Protein AF-A0A4Y8C9F9-F1 (afdb_monomer_lite)

Structure (mmCIF, N/CA/C/O backbone):
data_AF-A0A4Y8C9F9-F1
#
_entry.id   AF-A0A4Y8C9F9-F1
#
loop_
_atom_site.group_PDB
_atom_site.id
_atom_site.type_symbol
_atom_site.label_atom_id
_atom_site.label_alt_id
_atom_site.label_comp_id
_atom_site.label_asym_id
_atom_site.label_entity_id
_atom_site.label_seq_id
_atom_site.pdbx_PDB_ins_code
_atom_site.Cartn_x
_atom_site.Cartn_y
_atom_site.Cartn_z
_atom_site.occupancy
_atom_site.B_iso_or_equiv
_atom_site.auth_seq_id
_atom_site.auth_comp_id
_atom_site.auth_asym_id
_atom_site.auth_atom_id
_atom_site.pdbx_PDB_model_num
ATOM 1 N N . PHE A 1 1 ? 14.697 6.993 12.756 1.00 51.34 1 PHE A N 1
ATOM 2 C CA . PHE A 1 1 ? 13.675 6.234 12.008 1.00 51.34 1 PHE A CA 1
ATOM 3 C C . PHE A 1 1 ? 13.687 6.502 10.499 1.00 51.34 1 PHE A C 1
ATOM 5 O O . PHE A 1 1 ? 12.983 5.796 9.798 1.00 51.34 1 PHE A O 1
ATOM 12 N N . ASP A 1 2 ? 14.485 7.437 9.952 1.00 49.59 2 ASP A N 1
ATOM 13 C CA . ASP A 1 2 ? 14.585 7.566 8.481 1.00 49.59 2 ASP A CA 1
ATOM 14 C C . ASP A 1 2 ? 15.302 6.386 7.810 1.00 49.59 2 ASP A C 1
ATOM 16 O O . ASP A 1 2 ? 14.989 6.053 6.676 1.00 49.59 2 ASP A O 1
ATOM 20 N N . THR A 1 3 ? 16.189 5.684 8.519 1.00 51.06 3 THR A N 1
ATOM 21 C CA . THR A 1 3 ? 16.908 4.524 7.976 1.00 51.06 3 THR A CA 1
ATOM 22 C C . THR A 1 3 ? 16.009 3.316 7.704 1.00 51.06 3 THR A C 1
ATOM 24 O O . THR A 1 3 ? 16.309 2.555 6.800 1.00 51.06 3 THR A O 1
ATOM 27 N N . THR A 1 4 ? 14.885 3.134 8.409 1.00 53.84 4 THR A N 1
ATOM 28 C CA . THR A 1 4 ? 14.004 1.959 8.226 1.00 53.84 4 THR A CA 1
ATOM 29 C C . THR A 1 4 ? 13.109 2.036 6.989 1.00 53.84 4 THR A C 1
ATOM 31 O O . THR A 1 4 ? 12.589 1.006 6.569 1.00 53.84 4 THR A O 1
ATOM 34 N N . LYS A 1 5 ? 12.933 3.222 6.387 1.00 54.78 5 LYS A N 1
ATOM 35 C CA . LYS A 1 5 ? 12.110 3.406 5.175 1.00 54.78 5 LYS A CA 1
ATOM 36 C C . LYS A 1 5 ? 12.600 2.593 3.979 1.00 54.78 5 LYS A C 1
ATOM 38 O O . LYS A 1 5 ? 11.785 2.225 3.146 1.00 54.78 5 LYS A O 1
ATOM 43 N N . ASN A 1 6 ? 13.901 2.319 3.931 1.00 55.00 6 ASN A N 1
ATOM 44 C CA . ASN A 1 6 ? 14.549 1.693 2.782 1.00 55.00 6 ASN A CA 1
ATOM 45 C C . ASN A 1 6 ? 14.839 0.197 2.996 1.00 55.00 6 ASN A C 1
ATOM 47 O O . ASN A 1 6 ? 15.377 -0.431 2.099 1.00 55.00 6 ASN A O 1
ATOM 51 N N . PHE A 1 7 ? 14.526 -0.369 4.172 1.00 56.91 7 PHE A N 1
ATOM 52 C CA . PHE A 1 7 ? 14.822 -1.778 4.502 1.00 56.91 7 PHE A CA 1
ATOM 53 C C . PHE A 1 7 ? 13.578 -2.624 4.791 1.00 56.91 7 PHE A C 1
ATOM 55 O O . PHE A 1 7 ? 13.637 -3.848 4.730 1.00 56.91 7 PHE A O 1
ATOM 62 N N . ILE A 1 8 ? 12.453 -1.997 5.137 1.00 63.16 8 ILE A N 1
ATOM 63 C CA . ILE A 1 8 ? 11.178 -2.686 5.343 1.00 63.16 8 ILE A CA 1
ATOM 64 C C . ILE A 1 8 ? 10.241 -2.176 4.269 1.00 63.16 8 ILE A C 1
ATOM 66 O O . ILE A 1 8 ? 10.014 -0.974 4.212 1.00 63.16 8 ILE A O 1
ATOM 70 N N . ASN A 1 9 ? 9.686 -3.076 3.456 1.00 76.00 9 ASN A N 1
ATOM 71 C CA . ASN A 1 9 ? 8.672 -2.736 2.466 1.00 76.00 9 ASN A CA 1
ATOM 72 C C . ASN A 1 9 ? 7.393 -2.258 3.189 1.00 76.00 9 ASN A C 1
ATOM 74 O O . ASN A 1 9 ? 6.621 -3.094 3.675 1.00 76.00 9 ASN A O 1
ATOM 78 N N . PRO A 1 10 ? 7.117 -0.940 3.266 1.00 82.25 10 PRO A N 1
ATOM 79 C CA . PRO A 1 10 ? 6.013 -0.437 4.077 1.00 82.25 10 PRO A CA 1
ATOM 80 C C . PRO A 1 10 ? 4.659 -0.781 3.451 1.00 82.25 10 PRO A C 1
ATOM 82 O O . PRO A 1 10 ? 3.650 -0.836 4.152 1.00 82.25 10 PRO A O 1
ATOM 85 N N . TYR A 1 11 ? 4.642 -1.046 2.140 1.00 84.88 11 TYR A N 1
ATOM 86 C CA . TYR A 1 11 ? 3.468 -1.511 1.416 1.00 84.88 11 TYR A CA 1
ATOM 87 C C . TYR A 1 11 ? 3.096 -2.945 1.806 1.00 84.88 11 TYR A C 1
ATOM 89 O O . TYR A 1 11 ? 1.924 -3.218 2.057 1.00 84.88 11 TYR A O 1
ATOM 97 N N . ALA A 1 12 ? 4.076 -3.841 1.959 1.00 88.38 12 ALA A N 1
ATOM 98 C CA . ALA A 1 12 ? 3.825 -5.200 2.441 1.00 88.38 12 ALA A CA 1
ATOM 99 C C . ALA A 1 12 ? 3.239 -5.194 3.865 1.00 88.38 12 ALA A C 1
ATOM 101 O O . ALA A 1 12 ? 2.224 -5.846 4.120 1.00 88.38 12 ALA A O 1
ATOM 102 N N . THR A 1 13 ? 3.814 -4.397 4.774 1.00 91.25 13 THR A N 1
ATOM 103 C CA . THR A 1 13 ? 3.285 -4.231 6.141 1.00 91.25 13 THR A CA 1
ATOM 104 C C . THR A 1 13 ? 1.880 -3.622 6.135 1.00 91.25 13 THR A C 1
ATOM 106 O O . THR A 1 13 ? 1.005 -4.063 6.885 1.00 91.25 13 THR A O 1
ATOM 109 N N . TYR A 1 14 ? 1.626 -2.651 5.253 1.00 92.31 14 TYR A N 1
ATOM 110 C CA . TYR A 1 14 ? 0.302 -2.061 5.068 1.00 92.31 14 TYR A CA 1
ATOM 111 C C .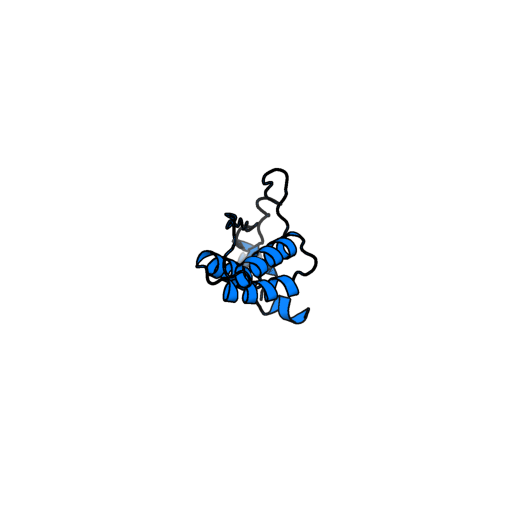 TYR A 1 14 ? -0.732 -3.094 4.601 1.00 92.31 14 TYR A C 1
ATOM 113 O O . TYR A 1 14 ? -1.769 -3.251 5.249 1.00 92.31 14 TYR A O 1
ATOM 121 N N . LEU A 1 15 ? -0.450 -3.866 3.550 1.00 92.62 15 LEU A N 1
ATOM 122 C CA . LEU A 1 15 ? -1.364 -4.913 3.083 1.00 92.62 15 LEU A CA 1
ATOM 123 C C . LEU A 1 15 ? -1.599 -5.996 4.140 1.00 92.62 15 LEU A C 1
ATOM 125 O O . LEU A 1 15 ? -2.742 -6.410 4.342 1.00 92.62 15 LEU A O 1
ATOM 129 N N . ALA A 1 16 ? -0.554 -6.408 4.862 1.00 94.69 16 ALA A N 1
ATOM 130 C CA . ALA A 1 16 ? -0.685 -7.358 5.964 1.00 94.69 16 ALA A CA 1
ATOM 131 C C . ALA A 1 16 ? -1.629 -6.825 7.052 1.00 94.69 16 ALA A C 1
ATOM 133 O O . ALA A 1 16 ? -2.492 -7.554 7.542 1.00 94.69 16 ALA A O 1
ATOM 134 N N . SER A 1 17 ? -1.522 -5.540 7.398 1.00 95.62 17 SER A N 1
ATOM 135 C CA . SER A 1 17 ? -2.418 -4.927 8.378 1.00 95.62 17 SER A CA 1
ATOM 136 C C . SER A 1 17 ? -3.885 -4.935 7.920 1.00 95.62 17 SER A C 1
ATOM 138 O O . SER A 1 17 ? -4.760 -5.284 8.715 1.00 95.62 17 SER A O 1
ATOM 140 N N . ILE A 1 18 ? -4.165 -4.639 6.642 1.00 94.69 18 ILE A N 1
ATOM 141 C CA . ILE A 1 18 ? -5.519 -4.723 6.067 1.00 94.69 18 ILE A CA 1
ATOM 142 C C . ILE A 1 18 ? -6.027 -6.163 6.105 1.00 94.69 18 ILE A C 1
ATOM 144 O O . ILE A 1 18 ? -7.165 -6.392 6.512 1.00 94.69 18 ILE A O 1
ATOM 148 N N . PHE A 1 19 ? -5.192 -7.130 5.723 1.00 95.69 19 PHE A N 1
ATOM 149 C CA . PHE A 1 19 ? -5.545 -8.547 5.749 1.00 95.69 19 PHE A CA 1
ATOM 150 C C . PHE A 1 19 ? -6.004 -8.987 7.147 1.00 95.69 19 PHE A C 1
ATOM 152 O O . PHE A 1 19 ? -7.116 -9.493 7.293 1.00 95.69 19 PHE A O 1
ATOM 159 N N . PHE A 1 20 ? -5.216 -8.711 8.193 1.00 96.19 20 PHE A N 1
ATOM 160 C CA . PHE A 1 20 ? -5.605 -9.056 9.567 1.00 96.19 20 PHE A CA 1
ATOM 161 C C . PHE A 1 20 ? -6.844 -8.285 10.037 1.00 96.19 20 PHE A C 1
ATOM 163 O O . PHE A 1 20 ? -7.659 -8.822 10.786 1.00 96.19 20 PHE A O 1
ATOM 170 N N . PHE A 1 21 ? -7.041 -7.050 9.565 1.00 93.94 21 PHE A N 1
ATOM 171 C CA . PHE A 1 21 ? -8.259 -6.296 9.856 1.00 93.94 21 PHE A CA 1
ATOM 172 C C . PHE A 1 21 ? -9.496 -6.982 9.256 1.00 93.94 21 PHE A C 1
ATOM 174 O O . PHE A 1 21 ? -10.530 -7.084 9.919 1.00 93.94 21 PHE A O 1
ATOM 181 N N . MET A 1 22 ? -9.392 -7.476 8.019 1.00 92.31 22 MET A N 1
ATOM 182 C CA . MET A 1 22 ? -10.458 -8.225 7.344 1.00 92.31 22 MET A CA 1
ATOM 183 C C . MET A 1 22 ? -10.728 -9.579 8.011 1.00 92.31 22 MET A C 1
ATOM 185 O O . MET A 1 22 ? -11.889 -9.976 8.120 1.00 92.31 22 MET A O 1
ATOM 189 N N . ASP A 1 23 ? -9.685 -10.234 8.524 1.00 93.88 23 ASP A N 1
ATOM 190 C CA . ASP A 1 23 ? -9.774 -11.485 9.292 1.00 93.88 23 ASP A CA 1
ATOM 191 C C . ASP A 1 23 ? -10.265 -11.280 10.741 1.00 93.88 23 ASP A C 1
ATOM 193 O O . ASP A 1 23 ? -10.432 -12.222 11.512 1.00 93.88 23 ASP A O 1
ATOM 197 N N . LYS A 1 24 ? -10.566 -10.030 11.119 1.00 91.50 24 LYS A N 1
ATOM 198 C CA . LYS A 1 24 ? -11.027 -9.612 12.455 1.00 91.50 24 LYS A CA 1
ATOM 199 C C . LYS A 1 24 ? -9.986 -9.781 13.567 1.00 91.50 24 LYS A C 1
ATOM 201 O O . LYS A 1 24 ? -10.321 -9.571 14.736 1.00 91.50 24 LYS A O 1
ATOM 206 N N . ASP A 1 25 ? -8.727 -10.057 13.231 1.00 94.62 25 ASP A N 1
ATOM 207 C CA . ASP A 1 25 ? -7.599 -9.926 14.155 1.00 94.62 25 ASP A CA 1
ATOM 208 C C . ASP A 1 25 ? -7.180 -8.453 14.258 1.00 94.62 25 ASP A C 1
ATOM 210 O O . ASP A 1 25 ? -6.145 -7.996 13.761 1.00 94.62 25 ASP A O 1
ATOM 214 N N . TYR A 1 26 ? -8.038 -7.668 14.909 1.00 93.69 26 TYR A N 1
ATOM 215 C CA . TYR A 1 26 ? -7.861 -6.223 15.002 1.00 93.69 26 TYR A CA 1
ATOM 216 C C . TYR A 1 26 ? -6.629 -5.817 15.812 1.00 93.69 26 TYR A C 1
ATOM 218 O O . TYR A 1 26 ? -6.099 -4.729 15.588 1.00 93.69 26 TYR A O 1
ATOM 226 N N . ARG A 1 27 ? -6.166 -6.660 16.745 1.00 94.19 27 ARG A N 1
ATOM 227 C CA . ARG A 1 27 ? -4.961 -6.369 17.535 1.00 94.19 27 ARG A CA 1
ATOM 228 C C . ARG A 1 27 ? -3.728 -6.436 16.648 1.00 94.19 27 ARG A C 1
ATOM 230 O O . ARG A 1 27 ? -3.019 -5.438 16.543 1.00 94.19 27 ARG A O 1
ATOM 237 N N . LYS A 1 28 ? -3.541 -7.549 15.935 1.00 95.88 28 LYS A N 1
ATOM 238 C CA . LYS A 1 28 ? -2.410 -7.706 15.017 1.00 95.88 28 LYS A CA 1
ATOM 239 C C . LYS A 1 28 ? -2.456 -6.699 13.874 1.00 95.88 28 LYS A C 1
ATOM 241 O O . LYS A 1 28 ? -1.431 -6.118 13.521 1.00 95.88 28 LYS A O 1
ATOM 246 N N . ALA A 1 29 ? -3.651 -6.436 13.345 1.00 96.06 29 ALA A N 1
ATOM 247 C CA . ALA A 1 29 ? -3.859 -5.392 12.354 1.00 96.06 29 ALA A CA 1
ATOM 248 C C . ALA A 1 29 ? -3.373 -4.025 12.855 1.00 96.06 29 ALA A C 1
ATOM 250 O O . ALA A 1 29 ? -2.630 -3.341 12.155 1.00 96.06 29 ALA A O 1
ATOM 251 N N . ALA A 1 30 ? -3.774 -3.618 14.065 1.00 96.06 30 ALA A N 1
ATOM 252 C CA . ALA A 1 30 ? -3.401 -2.323 14.624 1.00 96.06 30 ALA A CA 1
ATOM 253 C C . ALA A 1 30 ? -1.908 -2.216 14.950 1.00 96.06 30 ALA A C 1
ATOM 255 O O . ALA A 1 30 ? -1.337 -1.143 14.748 1.00 96.06 30 ALA A O 1
ATOM 256 N N . ASP A 1 31 ? -1.279 -3.301 15.404 1.00 95.06 31 ASP A N 1
ATOM 257 C CA . ASP A 1 31 ? 0.159 -3.328 15.680 1.00 95.06 31 ASP A CA 1
ATOM 258 C C . ASP A 1 31 ? 0.975 -3.116 14.398 1.00 95.06 31 ASP A C 1
ATOM 260 O O . ASP A 1 31 ? 1.792 -2.195 14.344 1.00 95.06 31 ASP A O 1
ATOM 264 N N . LEU A 1 32 ? 0.675 -3.870 13.334 1.00 94.75 32 LEU A N 1
ATOM 265 C CA . LEU A 1 32 ? 1.322 -3.709 12.024 1.00 94.75 32 LEU A CA 1
ATOM 266 C C . LEU A 1 32 ? 1.046 -2.326 11.418 1.00 94.75 32 LEU A C 1
ATOM 268 O O . LEU A 1 32 ? 1.953 -1.655 10.926 1.00 94.75 32 LEU A O 1
ATOM 272 N N . PHE A 1 33 ? -0.199 -1.845 11.498 1.00 94.75 33 PHE A N 1
ATOM 273 C CA . PHE A 1 33 ? -0.552 -0.525 10.969 1.00 94.75 33 PHE A CA 1
ATOM 274 C C . PHE A 1 33 ? 0.179 0.607 11.709 1.00 94.75 33 PHE A C 1
ATOM 276 O O . PHE A 1 33 ? 0.491 1.648 11.123 1.00 94.75 33 PHE A O 1
ATOM 283 N N . ARG A 1 34 ? 0.482 0.428 13.004 1.00 93.44 34 ARG A N 1
ATOM 284 C CA . ARG A 1 34 ? 1.235 1.412 13.795 1.00 93.44 34 ARG A CA 1
ATOM 285 C C . ARG A 1 34 ? 2.626 1.650 13.215 1.00 93.44 34 ARG A C 1
ATOM 287 O O . ARG A 1 34 ? 3.068 2.798 13.203 1.00 93.44 34 ARG A O 1
ATOM 294 N N . GLU A 1 35 ? 3.288 0.608 12.720 1.00 90.50 35 GLU A N 1
ATOM 295 C CA . GLU A 1 35 ? 4.593 0.728 12.061 1.00 90.50 35 GLU A CA 1
ATOM 296 C C . GLU A 1 35 ? 4.493 1.612 10.814 1.00 90.50 35 GLU A C 1
ATOM 298 O O . GLU A 1 35 ? 5.234 2.588 10.686 1.00 90.50 35 GLU A O 1
ATOM 303 N N . VAL A 1 36 ? 3.490 1.368 9.963 1.00 90.69 36 VAL A N 1
ATOM 304 C CA . VAL A 1 36 ? 3.217 2.195 8.774 1.00 90.69 36 VAL A CA 1
ATOM 305 C C . VAL A 1 36 ? 2.935 3.652 9.164 1.00 90.69 36 VAL A C 1
ATOM 307 O O . VAL A 1 36 ? 3.475 4.585 8.566 1.00 90.69 36 VAL A O 1
ATOM 310 N N . ALA A 1 37 ? 2.135 3.880 10.208 1.00 91.25 37 ALA A N 1
ATOM 311 C CA . ALA A 1 37 ? 1.795 5.224 10.673 1.00 91.25 37 ALA A CA 1
ATOM 312 C C . ALA A 1 37 ? 2.997 6.004 11.239 1.00 91.25 37 ALA A C 1
ATOM 314 O O . ALA A 1 37 ? 3.032 7.234 11.123 1.00 91.25 37 ALA A O 1
ATOM 315 N N . ILE A 1 38 ? 3.977 5.311 11.830 1.00 89.62 38 ILE A N 1
ATOM 316 C CA . ILE A 1 38 ? 5.238 5.907 12.299 1.00 89.62 38 ILE A CA 1
ATOM 317 C C . ILE A 1 38 ? 6.128 6.301 11.115 1.00 89.62 38 ILE A C 1
ATOM 319 O O . ILE A 1 38 ? 6.782 7.342 11.178 1.00 89.62 38 ILE A O 1
ATOM 323 N N . ILE A 1 39 ? 6.129 5.510 10.038 1.00 85.75 39 ILE A N 1
ATOM 324 C CA . ILE A 1 39 ? 6.903 5.792 8.820 1.00 85.75 39 ILE A CA 1
ATOM 325 C C . ILE A 1 39 ? 6.319 6.995 8.058 1.00 85.75 39 ILE A C 1
ATOM 327 O O . ILE A 1 39 ? 7.073 7.841 7.564 1.00 85.75 39 ILE A O 1
ATOM 331 N N . TYR A 1 40 ? 4.986 7.123 8.026 1.00 86.06 40 TYR A N 1
ATOM 332 C CA . TYR A 1 40 ? 4.266 8.174 7.290 1.00 86.06 40 TYR A CA 1
ATOM 333 C C . TYR A 1 40 ? 3.449 9.119 8.192 1.00 86.06 40 TYR A C 1
ATOM 335 O O . TYR A 1 40 ? 2.248 9.322 7.976 1.00 86.06 40 TYR A O 1
ATOM 343 N N . PRO A 1 41 ? 4.072 9.809 9.167 1.00 86.81 41 PRO A N 1
ATOM 344 C CA . PRO A 1 41 ? 3.354 10.565 10.192 1.00 86.81 41 PRO A CA 1
ATOM 345 C C . PRO A 1 41 ? 2.691 11.839 9.654 1.00 86.81 41 PRO A C 1
ATOM 347 O O . PRO A 1 41 ? 1.895 12.464 10.352 1.00 86.81 41 PRO A O 1
ATOM 350 N N . LYS A 1 42 ? 3.006 12.281 8.432 1.00 88.81 42 LYS A N 1
ATOM 351 C CA . LYS A 1 42 ? 2.387 13.461 7.803 1.00 88.81 42 LYS A CA 1
ATOM 352 C C . LYS A 1 42 ? 1.220 13.103 6.873 1.00 88.81 42 LYS A C 1
ATOM 354 O O . LYS A 1 42 ? 0.449 13.996 6.529 1.00 88.81 42 LYS A O 1
ATOM 359 N N . ASN A 1 43 ? 1.032 11.825 6.528 1.00 88.06 43 ASN A N 1
ATOM 360 C CA . ASN A 1 43 ? -0.034 11.398 5.624 1.00 88.06 43 ASN A CA 1
ATOM 361 C C . ASN A 1 43 ? -1.399 11.404 6.350 1.00 88.06 43 ASN A C 1
ATOM 363 O O . ASN A 1 43 ? -1.605 10.725 7.361 1.00 88.06 43 ASN A O 1
ATOM 367 N N . LYS A 1 44 ? -2.344 12.211 5.846 1.00 89.12 44 LYS A N 1
ATOM 368 C CA . LYS A 1 44 ? -3.679 12.388 6.448 1.00 89.12 44 LYS A CA 1
ATOM 369 C C . LYS A 1 44 ? -4.538 11.121 6.351 1.00 89.12 44 LYS A C 1
ATOM 371 O O . LYS A 1 44 ? -5.280 10.837 7.292 1.00 89.12 44 LYS A O 1
ATOM 376 N N . THR A 1 45 ? -4.422 10.373 5.253 1.00 88.62 45 THR A N 1
ATOM 377 C CA . THR A 1 45 ? -5.139 9.110 5.023 1.00 88.62 45 THR A CA 1
ATOM 378 C C . THR A 1 45 ? -4.674 8.053 6.021 1.00 88.62 45 THR A C 1
ATOM 380 O O . THR A 1 45 ? -5.490 7.548 6.790 1.00 88.62 45 THR A O 1
ATOM 383 N N . ILE A 1 46 ? -3.359 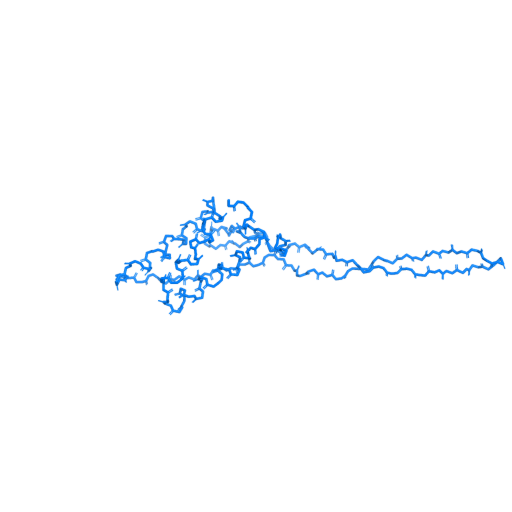7.847 6.137 1.00 91.75 46 ILE A N 1
ATOM 384 C CA . ILE A 1 46 ? -2.767 6.908 7.104 1.00 91.75 46 ILE A CA 1
ATOM 385 C C . ILE A 1 46 ? -3.145 7.277 8.545 1.00 91.75 46 ILE A C 1
ATOM 387 O O . ILE A 1 46 ? -3.536 6.418 9.330 1.00 91.75 46 ILE A O 1
ATOM 391 N N . LYS A 1 47 ? -3.135 8.567 8.906 1.00 91.94 47 LYS A N 1
ATOM 392 C CA . LYS A 1 47 ? -3.608 9.018 10.230 1.00 91.94 47 LYS A CA 1
ATOM 393 C C . LYS A 1 47 ? -5.077 8.689 10.499 1.00 91.94 47 LYS A C 1
ATOM 395 O O . LYS A 1 47 ? -5.436 8.395 11.641 1.00 91.94 47 LYS A O 1
ATOM 400 N N . LYS A 1 48 ? -5.940 8.805 9.488 1.00 91.31 48 LYS A N 1
ATOM 401 C CA . LYS A 1 48 ? -7.370 8.487 9.600 1.00 91.31 48 LYS A CA 1
ATOM 402 C C . LYS A 1 48 ? -7.569 6.981 9.772 1.00 91.31 48 LYS A C 1
ATOM 404 O O . LYS A 1 48 ? -8.315 6.578 10.661 1.00 91.31 48 LYS A O 1
ATOM 409 N N . GLU A 1 49 ? -6.870 6.178 8.981 1.00 93.00 49 GLU A N 1
ATOM 410 C CA . GLU A 1 49 ? -6.892 4.716 9.070 1.00 93.00 49 GLU A CA 1
ATOM 411 C C . GLU A 1 49 ? -6.343 4.221 10.412 1.00 93.00 49 GLU A C 1
ATOM 413 O O . GLU A 1 49 ? -7.028 3.467 11.096 1.00 93.00 49 GLU A O 1
ATOM 418 N N . ALA A 1 50 ? -5.220 4.756 10.897 1.00 94.06 50 ALA A N 1
ATOM 419 C CA . ALA A 1 50 ? -4.656 4.390 12.200 1.00 94.06 50 ALA A CA 1
ATOM 420 C C . ALA A 1 50 ? -5.656 4.568 13.362 1.00 94.06 50 ALA A C 1
ATOM 422 O O . ALA A 1 50 ? -5.681 3.768 14.299 1.00 94.06 50 ALA A O 1
ATOM 423 N N . LYS A 1 51 ? -6.521 5.594 13.303 1.00 93.25 51 LYS A N 1
ATOM 424 C CA . LYS A 1 51 ? -7.598 5.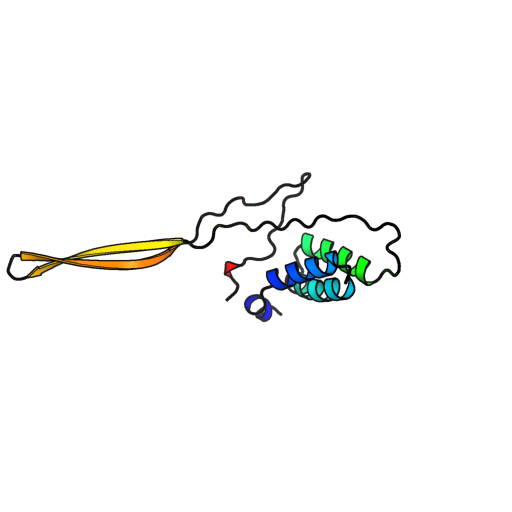785 14.291 1.00 93.25 51 LYS A CA 1
ATOM 425 C C . LYS A 1 51 ? -8.653 4.682 14.207 1.00 93.25 51 LYS A C 1
ATOM 427 O O . LYS A 1 51 ? -9.091 4.209 15.251 1.00 93.25 51 LYS A O 1
ATOM 432 N N . ILE A 1 52 ? -9.035 4.276 12.995 1.00 93.00 52 ILE A N 1
ATOM 433 C CA . ILE A 1 52 ? -9.990 3.183 12.762 1.00 93.00 52 ILE A CA 1
ATOM 434 C C . ILE A 1 52 ? -9.410 1.872 13.299 1.00 93.00 52 ILE A C 1
ATOM 436 O O . ILE A 1 52 ? -10.051 1.209 14.108 1.00 93.00 52 ILE A O 1
ATOM 440 N N . PHE A 1 53 ? -8.172 1.538 12.937 1.00 94.56 53 PHE A N 1
ATOM 441 C CA . PHE A 1 53 ? -7.505 0.320 13.402 1.00 94.56 53 PHE A CA 1
ATOM 442 C C . PHE A 1 53 ? -7.419 0.275 14.933 1.00 94.56 53 PHE A C 1
ATOM 444 O O . PHE A 1 53 ? -7.826 -0.709 15.552 1.00 94.56 53 PHE A O 1
ATOM 451 N N . LYS A 1 54 ? -7.005 1.380 15.569 1.00 93.44 54 LYS A N 1
ATOM 452 C CA . LYS A 1 54 ? -6.966 1.489 17.036 1.00 93.44 54 LYS A CA 1
ATOM 453 C C . LYS A 1 54 ? -8.349 1.347 17.680 1.00 93.44 54 LYS A C 1
ATOM 455 O O . LYS A 1 54 ? -8.480 0.728 18.737 1.00 93.44 54 LYS A O 1
ATOM 460 N N . GLU A 1 55 ? -9.384 1.926 17.076 1.00 91.75 55 GLU A N 1
ATOM 461 C CA . GLU A 1 55 ? -10.756 1.834 17.581 1.00 91.75 55 GLU A CA 1
ATOM 462 C C . GLU A 1 55 ? -11.247 0.380 17.604 1.00 91.75 55 GLU A C 1
ATOM 464 O O . GLU A 1 55 ? -11.818 -0.059 18.604 1.00 91.75 55 GLU A O 1
ATOM 469 N N . TYR A 1 56 ? -10.986 -0.373 16.536 1.00 91.31 56 TYR A N 1
ATOM 470 C CA . TYR A 1 56 ? -11.375 -1.779 16.431 1.00 91.31 56 TYR A CA 1
ATOM 471 C C . TYR A 1 56 ? -10.540 -2.694 17.338 1.00 91.31 56 TYR A C 1
ATOM 473 O O . TYR A 1 56 ? -11.086 -3.631 17.913 1.00 91.31 56 TYR A O 1
ATOM 481 N N . ALA A 1 57 ? -9.255 -2.393 17.548 1.00 91.75 57 ALA A N 1
ATOM 482 C CA . ALA A 1 57 ? -8.387 -3.170 18.437 1.00 91.75 57 ALA A CA 1
ATOM 483 C C . ALA A 1 57 ? -8.736 -3.030 19.932 1.00 91.75 57 ALA A C 1
ATOM 485 O O . ALA A 1 57 ? -8.463 -3.933 20.724 1.00 91.75 57 ALA A O 1
ATOM 486 N N . THR A 1 58 ? -9.312 -1.890 20.332 1.00 87.62 58 THR A N 1
ATOM 487 C CA . THR A 1 58 ? -9.539 -1.541 21.751 1.00 87.62 58 THR A CA 1
ATOM 488 C C . THR A 1 58 ? -10.974 -1.752 22.232 1.00 87.62 58 THR A C 1
ATOM 490 O O . THR A 1 58 ? -11.202 -1.890 23.435 1.00 87.62 58 THR A O 1
ATOM 493 N N . LYS A 1 59 ? -11.967 -1.786 21.337 1.00 80.31 59 LYS A N 1
ATOM 494 C CA . LYS A 1 59 ? -13.379 -1.924 21.725 1.00 80.31 59 LYS A CA 1
ATOM 495 C C . LYS A 1 59 ? -13.808 -3.389 21.839 1.00 80.31 59 LYS A C 1
ATOM 497 O O . LYS A 1 59 ? -13.833 -4.109 20.852 1.00 80.31 59 LYS A O 1
ATOM 502 N N . ILE A 1 60 ? -14.290 -3.779 23.024 1.00 67.62 60 ILE A N 1
ATOM 503 C CA . ILE A 1 60 ? -14.870 -5.112 23.307 1.00 67.62 60 ILE A CA 1
ATOM 504 C C . ILE A 1 60 ? -16.117 -5.390 22.440 1.00 67.62 60 ILE A C 1
ATOM 506 O O . ILE A 1 60 ? -16.351 -6.517 22.015 1.00 67.62 60 ILE A O 1
ATOM 510 N N . LYS A 1 61 ? -16.916 -4.355 22.142 1.00 65.31 61 LYS A N 1
ATOM 511 C CA . LYS A 1 61 ? -18.006 -4.379 21.151 1.00 65.31 61 LYS A CA 1
ATOM 512 C C . LYS A 1 61 ? -18.041 -3.045 20.407 1.00 65.31 61 LYS A C 1
ATOM 514 O O . LYS A 1 61 ? -18.356 -2.009 20.997 1.00 65.31 61 LYS A O 1
ATOM 519 N N . VAL A 1 62 ? -17.757 -3.047 19.104 1.00 66.12 62 VAL A N 1
ATOM 520 C CA . VAL A 1 62 ? -17.958 -1.866 18.249 1.00 66.12 62 VAL A CA 1
ATOM 521 C C . VAL A 1 62 ? -19.468 -1.686 18.068 1.00 66.12 62 VAL A C 1
ATOM 523 O O . VAL A 1 62 ? -20.097 -2.390 17.285 1.00 66.12 62 VAL A O 1
ATOM 526 N N . LYS A 1 63 ? -20.069 -0.776 18.850 1.00 55.25 63 LYS A N 1
ATOM 527 C CA . LYS A 1 63 ? -21.531 -0.662 19.059 1.00 55.25 63 LYS A CA 1
ATOM 528 C C . LYS A 1 63 ? -22.362 -0.467 17.777 1.00 55.25 63 LYS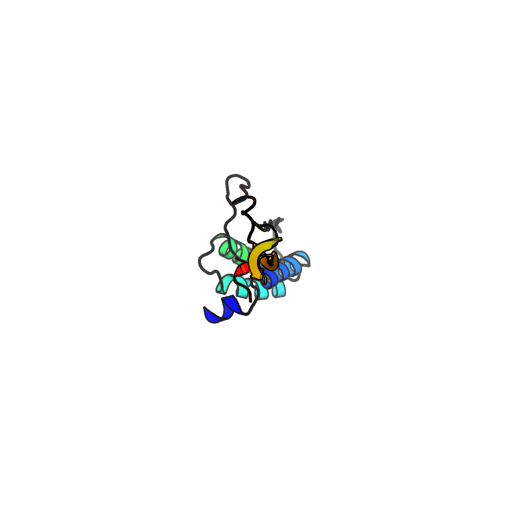 A C 1
ATOM 530 O O . LYS A 1 63 ? -23.565 -0.676 17.820 1.00 55.25 63 LYS A O 1
ATOM 535 N N . LYS A 1 64 ? -21.727 -0.128 16.651 1.00 63.16 64 LYS A N 1
ATOM 536 C CA . LYS A 1 64 ? -22.206 -0.262 15.266 1.00 63.16 64 LYS A CA 1
ATOM 537 C C . LYS A 1 64 ? -20.961 -0.373 14.384 1.00 63.16 64 LYS A C 1
ATOM 539 O O . LYS A 1 64 ? -20.371 0.655 14.061 1.00 63.16 64 LYS A O 1
ATOM 544 N N . ALA A 1 65 ? -20.512 -1.590 14.074 1.00 68.25 65 ALA A N 1
ATOM 545 C CA . ALA A 1 65 ? -19.346 -1.789 13.214 1.00 68.25 65 ALA A CA 1
ATOM 546 C C . ALA A 1 65 ? -19.602 -1.124 11.855 1.00 68.25 65 ALA A C 1
ATOM 548 O O . ALA A 1 65 ? -20.454 -1.563 11.079 1.00 68.25 65 ALA A O 1
ATOM 549 N N . LYS A 1 66 ? -18.914 -0.009 11.598 1.00 79.81 66 LYS A N 1
ATOM 550 C CA . LYS A 1 66 ? -18.952 0.651 10.296 1.00 79.81 66 LYS A CA 1
ATOM 551 C C . LYS A 1 66 ? -18.277 -0.271 9.289 1.00 79.81 66 LYS A C 1
ATOM 553 O O . LYS A 1 66 ? -17.189 -0.778 9.552 1.00 79.81 66 LYS A O 1
ATOM 558 N N . LYS A 1 67 ? -18.927 -0.488 8.148 1.00 83.56 67 LYS A N 1
ATOM 559 C CA . LYS A 1 67 ? -18.326 -1.210 7.026 1.00 83.56 67 LYS A CA 1
ATOM 560 C C . LYS A 1 67 ? -17.351 -0.272 6.320 1.00 83.56 67 LYS A C 1
ATOM 562 O O . LYS A 1 67 ? -17.696 0.881 6.062 1.00 83.56 67 LYS A O 1
ATOM 567 N N . TYR A 1 68 ? -16.156 -0.768 6.034 1.00 86.75 68 TYR A N 1
ATOM 568 C CA . TYR A 1 68 ? -15.115 -0.039 5.320 1.00 86.75 68 TYR A CA 1
ATOM 569 C C . TYR A 1 68 ? -14.754 -0.801 4.051 1.00 86.75 68 TYR A C 1
ATOM 571 O O . TYR A 1 68 ? -14.768 -2.029 4.041 1.00 86.75 68 TYR A O 1
ATOM 579 N N . VAL A 1 69 ? -14.431 -0.054 3.000 1.00 87.19 69 VAL A N 1
ATOM 580 C CA . VAL A 1 69 ? -13.781 -0.569 1.798 1.00 87.19 69 VAL A CA 1
ATOM 581 C C . VAL A 1 69 ? -12.416 0.097 1.748 1.00 87.19 69 VAL A C 1
ATOM 583 O O . VAL A 1 69 ? -12.335 1.326 1.784 1.00 87.19 69 VAL A O 1
ATOM 586 N N . PHE A 1 70 ? -11.362 -0.711 1.717 1.00 89.00 70 PHE A N 1
ATOM 587 C CA . PHE A 1 70 ? -10.001 -0.233 1.514 1.00 89.00 70 PHE A CA 1
ATOM 588 C C . PHE A 1 70 ? -9.715 -0.283 0.016 1.00 89.00 70 PHE A C 1
ATOM 590 O O . PHE A 1 70 ? -9.839 -1.340 -0.598 1.00 89.00 70 PHE A O 1
ATOM 597 N N . VAL A 1 71 ? -9.387 0.866 -0.573 1.00 86.44 71 VAL A N 1
ATOM 598 C CA . VAL A 1 71 ? -9.026 0.973 -1.989 1.00 86.44 71 VAL A CA 1
ATOM 599 C C . VAL A 1 71 ? -7.551 1.316 -2.056 1.00 86.44 71 VAL A C 1
ATOM 601 O O . VAL A 1 71 ? -7.142 2.385 -1.608 1.00 86.44 71 VAL A O 1
ATOM 604 N N . VAL A 1 72 ? -6.771 0.397 -2.612 1.00 85.75 72 VAL A N 1
ATOM 605 C CA . VAL A 1 72 ? -5.345 0.580 -2.869 1.00 85.75 72 VAL A CA 1
ATOM 606 C C . VAL A 1 72 ? -5.171 0.627 -4.376 1.00 85.75 72 VAL A C 1
ATOM 608 O O . VAL A 1 72 ? -5.632 -0.268 -5.079 1.00 85.75 72 VAL A O 1
ATOM 611 N N . TYR A 1 73 ? -4.548 1.694 -4.861 1.00 84.62 73 TYR A N 1
ATOM 612 C CA . TYR A 1 73 ? -4.274 1.892 -6.275 1.00 84.62 73 TYR A CA 1
ATOM 613 C C . TYR A 1 73 ? -2.766 1.929 -6.477 1.00 84.62 73 TYR A C 1
ATOM 615 O O . TYR A 1 73 ? -2.082 2.756 -5.878 1.00 84.62 73 TYR A O 1
ATOM 623 N N . GLU A 1 74 ? -2.264 1.008 -7.292 1.00 79.31 74 GLU A N 1
ATOM 624 C CA . GLU A 1 74 ? -0.877 1.007 -7.732 1.00 79.31 74 GLU A CA 1
ATOM 625 C C . GLU A 1 74 ? -0.791 1.794 -9.039 1.00 79.31 74 GLU A C 1
ATOM 627 O O . GLU A 1 74 ? -1.431 1.450 -10.035 1.00 79.31 74 GLU A O 1
ATOM 632 N N . ASN A 1 75 ? -0.035 2.888 -9.009 1.00 74.25 75 ASN A N 1
ATOM 633 C CA . ASN A 1 75 ? 0.150 3.743 -10.166 1.00 74.25 75 ASN A CA 1
ATOM 634 C C . ASN A 1 75 ? 1.472 3.410 -10.854 1.00 74.25 75 ASN A C 1
ATOM 636 O O . ASN A 1 75 ? 2.533 3.858 -10.427 1.00 74.25 75 ASN A O 1
ATOM 640 N N . GLY A 1 76 ? 1.396 2.653 -11.940 1.00 67.44 76 GLY A N 1
ATOM 641 C CA . GLY A 1 76 ? 2.556 2.365 -12.765 1.00 67.44 76 GLY A CA 1
ATOM 642 C C . GLY A 1 76 ? 2.382 1.086 -13.560 1.00 67.44 76 GLY A C 1
ATOM 643 O O . GLY A 1 76 ? 1.527 0.251 -13.278 1.00 67.44 76 GLY A O 1
ATOM 644 N N . PHE A 1 77 ? 3.217 0.947 -14.577 1.00 64.88 77 PHE A N 1
ATOM 645 C CA . PHE A 1 77 ? 3.445 -0.327 -15.231 1.00 64.88 77 PHE A CA 1
ATOM 646 C C . PHE A 1 77 ? 4.824 -0.825 -14.824 1.00 64.88 77 PHE A C 1
ATOM 648 O O . PHE A 1 77 ? 5.751 -0.023 -14.706 1.00 64.88 77 PHE A O 1
ATOM 655 N N . GLY A 1 78 ? 4.968 -2.143 -14.669 1.00 66.69 78 GLY A N 1
ATOM 656 C CA . GLY A 1 78 ? 6.273 -2.752 -14.429 1.00 66.69 78 GLY A CA 1
ATOM 657 C C . GLY A 1 78 ? 7.307 -2.309 -15.468 1.00 66.69 78 GLY A C 1
ATOM 658 O O . GLY A 1 78 ? 6.968 -1.998 -16.619 1.00 66.69 78 GLY A O 1
ATOM 659 N N . VAL A 1 79 ? 8.572 -2.274 -15.047 1.00 70.81 79 VAL A N 1
ATOM 660 C CA . VAL A 1 79 ? 9.702 -1.958 -15.926 1.00 70.81 79 VAL A CA 1
ATOM 661 C C . VAL A 1 79 ? 9.685 -2.853 -17.162 1.00 70.81 79 VAL A C 1
ATOM 663 O O . VAL A 1 79 ? 9.479 -4.065 -17.074 1.00 70.81 79 VAL A O 1
ATOM 666 N N . VAL A 1 80 ? 9.902 -2.246 -18.326 1.00 80.06 80 VAL A N 1
ATOM 667 C CA . VAL A 1 80 ? 10.053 -2.982 -19.584 1.00 80.06 80 VAL A CA 1
ATOM 668 C C . VAL A 1 80 ? 11.514 -3.000 -19.994 1.00 80.06 80 VAL A C 1
ATOM 670 O O . VAL A 1 80 ? 12.282 -2.093 -19.665 1.00 80.06 80 VAL A O 1
ATOM 673 N N . LYS A 1 81 ? 11.890 -4.058 -20.709 1.00 82.38 81 LYS A N 1
ATOM 674 C CA . LYS A 1 81 ? 13.189 -4.129 -21.368 1.00 82.38 81 LYS A CA 1
ATOM 675 C C . LYS A 1 81 ? 13.160 -3.213 -22.583 1.00 82.38 81 LYS A C 1
ATOM 677 O O . LYS A 1 81 ? 12.241 -3.306 -23.395 1.00 82.38 81 LYS A O 1
ATOM 682 N N . ASP A 1 82 ? 14.149 -2.343 -22.668 1.00 85.81 82 ASP A N 1
ATOM 683 C CA . ASP A 1 82 ? 14.455 -1.543 -23.845 1.00 85.81 82 ASP A CA 1
ATOM 684 C C . ASP A 1 82 ? 15.839 -1.957 -24.359 1.00 85.81 82 ASP A C 1
ATOM 686 O O . ASP A 1 82 ? 16.683 -2.420 -23.585 1.00 85.81 82 ASP A O 1
ATOM 690 N N . GLU A 1 83 ? 16.087 -1.811 -25.653 1.00 87.44 83 GLU A N 1
ATOM 691 C CA . GLU A 1 83 ? 17.354 -2.216 -26.262 1.00 87.44 83 GLU A CA 1
ATOM 692 C C . GLU A 1 83 ? 18.095 -1.002 -26.808 1.00 87.44 83 GLU A C 1
ATOM 694 O O . GLU A 1 83 ? 17.627 -0.300 -27.702 1.00 87.44 83 GLU A O 1
ATOM 699 N N . PHE A 1 84 ? 19.298 -0.780 -26.288 1.00 88.00 84 PHE A N 1
ATOM 700 C CA . PHE A 1 84 ? 20.263 0.107 -26.909 1.00 88.00 84 PHE A CA 1
ATOM 701 C C . PHE A 1 84 ? 21.096 -0.701 -27.907 1.00 88.00 84 PHE A C 1
ATOM 703 O O . PHE A 1 84 ? 21.975 -1.468 -27.510 1.00 88.00 84 PHE A O 1
ATOM 710 N N . ALA A 1 85 ? 20.815 -0.534 -29.198 1.00 90.88 85 ALA A N 1
ATOM 711 C CA . ALA A 1 85 ? 21.553 -1.175 -30.280 1.00 90.88 85 ALA A CA 1
ATOM 712 C C . ALA A 1 85 ? 22.456 -0.165 -31.002 1.00 90.88 85 ALA A C 1
ATOM 714 O O . ALA A 1 85 ? 22.008 0.902 -31.425 1.00 90.88 85 ALA A O 1
ATOM 715 N N . LEU A 1 86 ? 23.732 -0.515 -31.164 1.00 90.88 86 LEU A N 1
ATOM 716 C CA . LEU A 1 86 ? 24.728 0.268 -31.886 1.00 90.88 86 LEU A CA 1
ATOM 717 C C . LEU A 1 86 ? 25.491 -0.628 -32.860 1.00 90.88 86 LEU A C 1
ATOM 719 O O . LEU A 1 86 ? 26.091 -1.628 -32.468 1.00 90.88 86 LEU A O 1
ATOM 723 N N . THR A 1 87 ? 25.526 -0.227 -34.127 1.00 92.75 87 THR A N 1
ATOM 724 C CA . THR A 1 87 ? 26.365 -0.861 -35.146 1.00 92.75 87 THR A CA 1
ATOM 725 C C . THR A 1 87 ? 27.614 -0.016 -35.361 1.00 92.75 87 THR A C 1
ATOM 727 O O . THR A 1 87 ? 27.526 1.137 -35.781 1.00 92.75 87 THR A O 1
ATOM 730 N N . LEU A 1 88 ? 28.782 -0.590 -35.083 1.00 91.12 88 LEU A N 1
ATOM 731 C CA . LEU A 1 88 ? 30.076 0.056 -35.281 1.00 91.12 88 LEU A CA 1
ATOM 732 C C . LEU A 1 88 ? 30.724 -0.463 -36.573 1.00 91.12 88 LEU A C 1
ATOM 734 O O . LEU A 1 88 ? 31.019 -1.661 -36.655 1.00 91.12 88 LEU A O 1
ATOM 738 N N . PRO A 1 89 ? 30.944 0.395 -37.584 1.00 91.31 89 PRO A N 1
ATOM 739 C CA . PRO A 1 89 ? 31.672 0.017 -38.786 1.00 91.31 89 PRO A CA 1
ATOM 740 C C . PRO A 1 89 ? 33.189 0.121 -38.575 1.00 91.31 89 PRO A C 1
ATOM 742 O O . PRO A 1 89 ? 33.692 1.080 -37.993 1.00 91.31 89 PRO A O 1
ATOM 745 N N . PHE A 1 90 ? 33.924 -0.837 -39.128 1.00 89.38 90 PHE A N 1
ATOM 746 C CA . PHE A 1 90 ? 35.381 -0.887 -39.173 1.00 89.38 90 PHE A CA 1
ATOM 747 C C . PHE A 1 90 ? 35.836 -1.157 -40.607 1.00 89.38 90 PHE A C 1
ATOM 749 O O . PHE A 1 90 ? 35.204 -1.920 -41.339 1.00 89.38 90 PHE A O 1
ATOM 756 N N . ILE A 1 91 ? 36.943 -0.544 -41.020 1.00 90.00 91 ILE A N 1
ATOM 757 C CA . ILE A 1 91 ? 37.555 -0.806 -42.326 1.00 90.00 91 ILE A CA 1
ATOM 758 C C . ILE A 1 91 ? 38.749 -1.730 -42.105 1.00 90.00 91 ILE A C 1
ATOM 760 O O . ILE A 1 91 ? 39.709 -1.348 -41.440 1.00 90.00 91 ILE A O 1
ATOM 764 N N . VAL A 1 92 ? 38.692 -2.930 -42.682 1.00 88.88 92 VAL A N 1
ATOM 765 C CA . VAL A 1 92 ? 39.783 -3.916 -42.666 1.00 88.88 92 VAL A CA 1
ATOM 766 C C . VAL A 1 92 ? 40.003 -4.381 -44.102 1.00 88.88 92 VAL A C 1
ATOM 768 O O . VAL A 1 92 ? 39.055 -4.776 -44.776 1.00 88.88 92 VAL A O 1
ATOM 771 N N . ASP A 1 93 ? 41.231 -4.272 -44.611 1.00 88.88 93 ASP A N 1
ATOM 772 C CA . ASP A 1 93 ? 41.601 -4.653 -45.985 1.00 88.88 93 ASP A CA 1
ATOM 773 C C . ASP A 1 93 ? 40.689 -4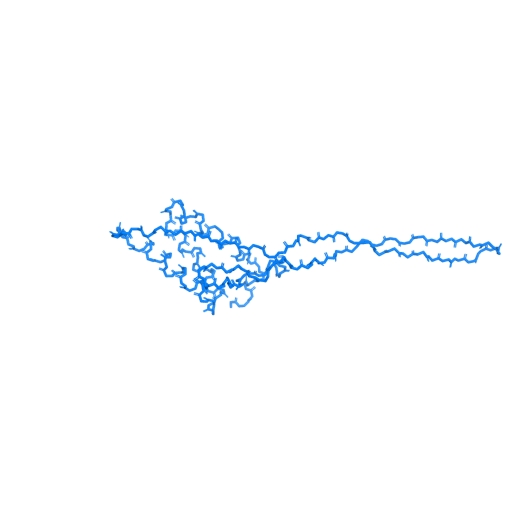.074 -47.083 1.00 88.88 93 ASP A C 1
ATOM 775 O O . ASP A 1 93 ? 40.262 -4.770 -48.006 1.00 88.88 93 ASP A O 1
ATOM 779 N N . LYS A 1 94 ? 40.367 -2.775 -46.986 1.00 88.44 94 LYS A N 1
ATOM 780 C CA . LYS A 1 94 ? 39.453 -2.056 -47.903 1.00 88.44 94 LYS A CA 1
ATOM 781 C C . LYS A 1 94 ? 38.025 -2.631 -47.952 1.00 88.44 94 LYS A C 1
ATOM 783 O O . LYS A 1 94 ? 37.249 -2.254 -48.829 1.00 88.44 94 LYS A O 1
ATOM 788 N N . LYS A 1 95 ? 37.659 -3.506 -47.012 1.00 87.50 95 LYS A N 1
ATOM 789 C CA . LYS A 1 95 ? 36.301 -4.024 -46.813 1.00 87.50 95 LYS A CA 1
ATOM 790 C C . LYS A 1 95 ? 35.704 -3.417 -45.545 1.00 87.50 95 LYS A C 1
ATOM 792 O O . LYS A 1 95 ? 36.410 -3.187 -44.565 1.00 87.50 95 LYS A O 1
ATOM 797 N N . ILE A 1 96 ? 34.400 -3.154 -45.574 1.00 87.88 96 ILE A N 1
ATOM 798 C CA . ILE A 1 96 ? 33.653 -2.686 -44.403 1.00 87.88 96 ILE A CA 1
ATOM 799 C C . ILE A 1 96 ? 33.192 -3.917 -43.623 1.00 87.88 96 ILE A C 1
ATOM 801 O O . ILE A 1 96 ? 32.481 -4.763 -44.163 1.00 87.88 96 ILE A O 1
ATOM 805 N N . ILE A 1 97 ? 33.599 -4.008 -42.362 1.00 90.38 97 ILE A N 1
ATOM 806 C CA . ILE A 1 97 ? 33.161 -5.021 -41.402 1.00 90.38 97 ILE A CA 1
ATOM 807 C C . ILE A 1 97 ? 32.388 -4.295 -40.305 1.00 90.38 97 ILE A C 1
ATOM 809 O O . ILE A 1 97 ? 32.843 -3.274 -39.802 1.00 90.38 97 ILE A O 1
ATOM 813 N N . SER A 1 98 ? 31.220 -4.799 -39.928 1.00 90.81 98 SER A N 1
ATOM 814 C CA . SER A 1 98 ? 30.394 -4.197 -38.880 1.00 90.81 98 SER A CA 1
ATOM 815 C C . SER A 1 98 ? 30.287 -5.110 -37.666 1.00 90.81 98 SER A C 1
ATOM 817 O O . SER A 1 98 ? 29.986 -6.295 -37.817 1.00 90.81 98 SER A O 1
ATOM 819 N N . THR A 1 99 ? 30.434 -4.539 -36.474 1.00 91.25 99 THR A N 1
ATOM 820 C CA . THR A 1 99 ? 30.111 -5.208 -35.209 1.00 91.25 99 THR A CA 1
ATOM 821 C C . THR A 1 99 ? 28.822 -4.622 -34.652 1.00 91.25 99 THR A C 1
ATOM 823 O O . THR A 1 99 ? 28.690 -3.404 -34.547 1.00 91.25 99 THR A O 1
ATOM 826 N N . ASN A 1 100 ? 27.879 -5.484 -34.276 1.00 89.75 100 ASN A N 1
ATOM 827 C CA . ASN A 1 100 ? 26.641 -5.080 -33.615 1.00 89.75 100 ASN A CA 1
ATOM 828 C C . ASN A 1 100 ? 26.787 -5.252 -32.102 1.00 89.75 100 ASN A C 1
ATOM 830 O O . ASN A 1 100 ? 27.168 -6.326 -31.635 1.00 89.75 100 ASN A O 1
ATOM 834 N N . ILE A 1 101 ? 26.473 -4.204 -31.349 1.00 90.31 101 ILE A N 1
ATOM 835 C CA . ILE A 1 101 ? 26.411 -4.210 -29.889 1.00 90.31 101 ILE A CA 1
ATOM 836 C C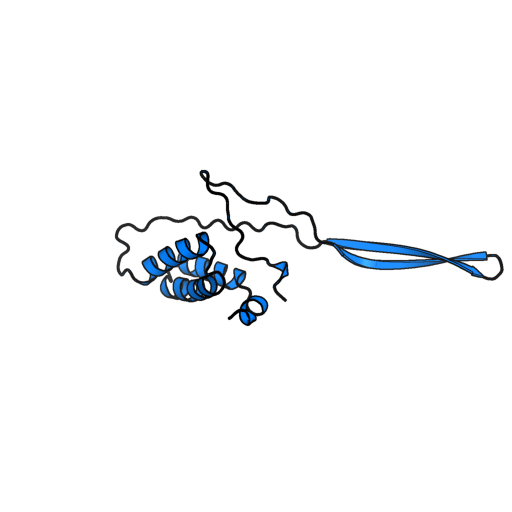 . ILE A 1 101 ? 24.955 -3.960 -29.505 1.00 90.31 101 ILE A C 1
ATOM 838 O O . ILE A 1 101 ? 24.392 -2.944 -29.898 1.00 90.31 101 ILE A O 1
ATOM 842 N N . ALA A 1 102 ? 24.359 -4.868 -28.734 1.00 90.50 102 ALA A N 1
ATOM 843 C CA . ALA A 1 102 ? 23.022 -4.708 -28.170 1.00 90.50 102 ALA A CA 1
ATOM 844 C C . ALA A 1 102 ? 23.105 -4.790 -26.642 1.00 90.50 102 ALA A C 1
ATOM 846 O O . ALA A 1 102 ? 23.507 -5.813 -26.084 1.00 90.50 102 ALA A O 1
ATOM 847 N N . LEU A 1 103 ? 22.753 -3.698 -25.968 1.00 89.88 103 LEU A N 1
ATOM 848 C CA . LEU A 1 103 ? 22.701 -3.597 -24.514 1.00 89.88 103 LEU A CA 1
ATOM 849 C C . LEU A 1 103 ? 21.246 -3.480 -24.073 1.00 89.88 103 LEU A C 1
ATOM 851 O O . LEU A 1 103 ? 20.534 -2.552 -24.449 1.00 89.88 103 LEU A O 1
ATOM 855 N N . GLN A 1 104 ? 20.812 -4.423 -23.246 1.00 85.69 104 GLN A N 1
ATOM 856 C CA . GLN A 1 104 ? 19.487 -4.394 -22.643 1.00 85.69 104 GLN A CA 1
ATOM 857 C C . GLN A 1 104 ? 19.493 -3.389 -21.489 1.00 85.69 104 GLN A C 1
ATOM 859 O O . GLN A 1 104 ? 20.320 -3.476 -20.580 1.00 85.69 104 GLN A O 1
ATOM 864 N N . THR A 1 105 ? 18.562 -2.446 -21.516 1.00 82.56 105 THR A N 1
ATOM 865 C CA . THR A 1 105 ? 18.355 -1.460 -20.454 1.00 82.56 105 THR A CA 1
ATOM 866 C C . THR A 1 105 ? 16.941 -1.594 -19.898 1.00 82.56 105 THR A C 1
ATOM 868 O O . THR A 1 105 ? 16.035 -2.087 -20.568 1.00 82.56 105 THR A O 1
ATOM 871 N N . LEU A 1 106 ? 16.742 -1.205 -18.640 1.00 81.94 106 LEU A N 1
ATOM 872 C CA . LEU A 1 106 ? 15.404 -1.129 -18.060 1.00 81.94 106 LEU A CA 1
ATOM 873 C C . LEU A 1 106 ? 14.865 0.279 -18.274 1.00 81.94 106 LEU A C 1
ATOM 875 O O . LEU A 1 106 ? 15.498 1.254 -17.868 1.00 81.94 106 LEU A O 1
ATOM 879 N N . LYS A 1 107 ? 13.682 0.381 -18.878 1.00 80.56 107 LYS A N 1
ATOM 880 C CA . LYS A 1 107 ? 12.999 1.657 -19.073 1.00 80.56 107 LYS A CA 1
ATOM 881 C C . LYS A 1 107 ? 11.765 1.735 -18.192 1.00 80.56 107 LYS A C 1
ATOM 883 O O . LYS A 1 107 ? 10.870 0.886 -18.253 1.00 80.56 107 LYS A O 1
ATOM 888 N N . LYS A 1 108 ? 11.722 2.792 -17.379 1.00 75.25 108 LYS A N 1
ATOM 889 C CA . LYS A 1 108 ? 10.546 3.149 -16.590 1.00 75.25 108 LYS A CA 1
ATOM 890 C C . LYS A 1 108 ? 9.443 3.619 -17.536 1.00 75.25 108 LYS A C 1
ATOM 892 O O . LYS A 1 108 ? 9.705 4.356 -18.486 1.00 75.25 108 LYS A O 1
ATOM 897 N N . ARG A 1 109 ? 8.222 3.151 -17.305 1.00 73.88 109 ARG A N 1
ATOM 898 C CA . ARG A 1 109 ? 7.053 3.541 -18.096 1.00 73.88 109 ARG A CA 1
ATOM 899 C C . ARG A 1 109 ? 6.360 4.745 -17.473 1.00 73.88 109 ARG A C 1
ATOM 901 O O . ARG A 1 109 ? 6.484 4.980 -16.275 1.00 73.88 109 ARG A O 1
ATOM 908 N N . GLU A 1 110 ? 5.612 5.465 -18.303 1.00 72.75 110 GLU A N 1
ATOM 909 C CA . GLU A 1 110 ? 4.723 6.532 -17.848 1.00 72.75 110 GLU A CA 1
ATOM 910 C C . GLU A 1 110 ? 3.721 6.001 -16.813 1.00 72.75 110 GLU A C 1
ATOM 912 O O . GLU A 1 110 ? 3.231 4.868 -16.916 1.00 72.75 110 GLU A O 1
ATOM 917 N N . ALA A 1 111 ? 3.426 6.836 -15.817 1.00 72.62 111 ALA A N 1
ATOM 918 C CA . ALA A 1 111 ? 2.392 6.572 -14.825 1.00 72.62 111 ALA A CA 1
ATOM 919 C C . ALA A 1 111 ? 1.018 6.434 -15.509 1.00 72.62 111 ALA A C 1
ATOM 921 O O . ALA A 1 111 ? 0.761 7.069 -16.531 1.00 72.62 111 ALA A O 1
ATOM 922 N N . SER A 1 112 ? 0.124 5.612 -14.955 1.00 76.94 112 SER A N 1
ATOM 923 C CA . SER A 1 112 ? -1.212 5.415 -15.530 1.00 76.94 112 SER A CA 1
ATOM 924 C C . SER A 1 112 ? -2.106 6.625 -15.248 1.00 76.94 112 SER A C 1
ATOM 926 O O . SER A 1 112 ? -2.409 7.401 -16.148 1.00 76.94 112 SER A O 1
ATOM 928 N N . PHE A 1 113 ? -2.543 6.797 -14.002 1.00 80.25 113 PHE A N 1
ATOM 929 C CA . PHE A 1 113 ? -3.351 7.937 -13.573 1.00 80.25 113 PHE A CA 1
ATOM 930 C C . PHE A 1 113 ? -2.760 8.498 -12.287 1.00 80.25 113 PHE A C 1
ATOM 932 O O . PHE A 1 113 ? -2.430 7.744 -11.382 1.00 80.25 113 PHE A O 1
ATOM 939 N N . ALA A 1 114 ? -2.645 9.822 -12.175 1.00 78.69 114 ALA A N 1
ATOM 940 C CA . ALA A 1 114 ? -2.007 10.443 -11.012 1.00 78.69 114 ALA A CA 1
ATOM 941 C C . ALA A 1 114 ? -2.744 10.161 -9.688 1.00 78.69 114 ALA A C 1
ATOM 943 O O . ALA A 1 114 ? -2.114 10.081 -8.642 1.00 78.69 114 ALA A O 1
ATOM 944 N N . ASN A 1 115 ? -4.074 10.037 -9.712 1.00 82.00 115 ASN A N 1
ATOM 945 C CA . ASN A 1 115 ? -4.888 9.686 -8.550 1.00 82.00 115 ASN A CA 1
ATOM 946 C C . ASN A 1 115 ? -6.267 9.164 -8.978 1.00 82.00 115 ASN A C 1
ATOM 948 O O . ASN A 1 115 ? -6.692 9.349 -10.119 1.00 82.00 115 ASN A O 1
ATOM 952 N N . LEU A 1 116 ? -6.976 8.536 -8.038 1.00 85.25 116 LEU A N 1
ATOM 953 C CA . LEU A 1 116 ? -8.401 8.242 -8.157 1.00 85.25 116 LEU A CA 1
ATOM 954 C C . LEU A 1 116 ? -9.201 9.302 -7.396 1.00 85.25 116 LEU A C 1
ATOM 956 O O . LEU A 1 116 ? -8.853 9.647 -6.266 1.00 85.25 116 LEU A O 1
ATOM 960 N N . ASN A 1 117 ? -10.305 9.773 -7.977 1.00 87.44 117 ASN A N 1
ATOM 961 C CA . ASN A 1 117 ? -11.288 10.593 -7.271 1.00 87.44 117 ASN A CA 1
ATOM 962 C C . ASN A 1 117 ? -12.457 9.716 -6.817 1.00 87.44 117 ASN A C 1
ATOM 964 O O . ASN A 1 117 ? -13.150 9.117 -7.638 1.00 87.44 117 ASN A O 1
ATOM 968 N N . ILE A 1 118 ? -12.683 9.650 -5.507 1.00 82.88 118 ILE A N 1
ATOM 969 C CA . ILE A 1 118 ? -13.788 8.902 -4.911 1.00 82.88 118 ILE A CA 1
ATOM 970 C C . ILE A 1 118 ? -14.618 9.879 -4.081 1.00 82.88 118 ILE A C 1
ATOM 972 O O . ILE A 1 118 ? -14.154 10.394 -3.063 1.00 82.88 118 ILE A O 1
ATOM 976 N N . ASN A 1 119 ? -15.858 10.135 -4.505 1.00 85.06 119 ASN A N 1
ATOM 977 C CA . ASN A 1 119 ? -16.794 11.045 -3.831 1.00 85.06 119 ASN A CA 1
ATOM 978 C C . ASN A 1 119 ? -16.195 12.438 -3.540 1.00 85.06 119 ASN A C 1
ATOM 980 O O . ASN A 1 119 ? -16.369 12.980 -2.447 1.00 85.06 119 ASN A O 1
ATOM 984 N N . GLY A 1 120 ? -15.446 13.002 -4.495 1.00 83.06 120 GLY A N 1
ATOM 985 C CA . GLY A 1 120 ? -14.811 14.315 -4.352 1.00 83.06 120 GLY A CA 1
ATOM 986 C C . GLY A 1 120 ? -13.527 14.316 -3.517 1.00 83.06 120 GLY A C 1
ATOM 987 O O . GLY A 1 120 ? -12.983 15.386 -3.252 1.00 83.06 120 GLY A O 1
ATOM 988 N N . GLN A 1 121 ? -13.025 13.148 -3.103 1.00 81.81 121 GLN A N 1
ATOM 989 C CA . GLN A 1 121 ? -11.730 13.008 -2.435 1.00 81.81 121 GLN A CA 1
ATOM 990 C C . GLN A 1 121 ? -10.738 12.315 -3.362 1.00 81.81 121 GLN A C 1
ATOM 992 O O . GLN A 1 121 ? -10.969 11.188 -3.793 1.00 81.81 121 GLN A O 1
ATOM 997 N N . ASN A 1 122 ? -9.619 12.983 -3.637 1.00 84.81 122 ASN A N 1
ATOM 998 C CA . ASN A 1 122 ? -8.509 12.371 -4.357 1.00 84.81 122 ASN A CA 1
ATOM 999 C C . ASN A 1 122 ? -7.732 11.428 -3.427 1.00 84.81 122 ASN A C 1
ATOM 1001 O O . ASN A 1 122 ? -7.557 11.717 -2.236 1.00 84.81 122 ASN A O 1
ATOM 1005 N N . THR A 1 123 ? -7.248 10.314 -3.972 1.00 83.31 123 THR A N 1
ATOM 1006 C CA . THR A 1 123 ? -6.278 9.450 -3.292 1.00 83.31 123 THR A CA 1
ATOM 1007 C C . THR A 1 123 ? -4.965 10.196 -3.061 1.00 83.31 123 THR A C 1
ATOM 1009 O O . THR A 1 123 ? -4.592 11.067 -3.843 1.00 83.31 123 THR A O 1
ATOM 1012 N N . ASN A 1 124 ? -4.267 9.851 -1.978 1.00 79.69 124 ASN A N 1
ATOM 1013 C CA . ASN A 1 124 ? -2.956 10.408 -1.654 1.00 79.69 124 ASN A CA 1
ATOM 1014 C C . ASN A 1 124 ? -1.900 9.318 -1.788 1.00 79.69 124 ASN A C 1
ATOM 1016 O O . ASN A 1 124 ? -2.104 8.218 -1.267 1.00 79.69 124 ASN A O 1
ATOM 1020 N N . ASP A 1 125 ? -0.760 9.665 -2.371 1.00 78.19 125 ASP A N 1
ATOM 1021 C CA . ASP A 1 125 ? 0.389 8.770 -2.423 1.00 78.19 125 ASP A CA 1
ATOM 1022 C C . ASP A 1 125 ? 0.900 8.484 -1.008 1.00 78.19 125 ASP A C 1
ATOM 1024 O O . ASP A 1 125 ? 0.935 9.362 -0.131 1.00 78.19 125 ASP A O 1
ATOM 1028 N N . PHE A 1 126 ? 1.265 7.227 -0.763 1.00 75.50 126 PHE A N 1
ATOM 1029 C CA . PHE A 1 126 ? 1.782 6.812 0.539 1.00 75.50 126 PHE A CA 1
ATOM 1030 C C . PHE A 1 126 ? 3.075 6.003 0.444 1.00 75.50 126 PHE A C 1
ATOM 1032 O O . PHE A 1 126 ? 3.951 6.228 1.271 1.00 75.50 126 PHE A O 1
ATOM 1039 N N . VAL A 1 127 ? 3.236 5.131 -0.556 1.00 75.12 127 VAL A N 1
ATOM 1040 C CA . VAL A 1 127 ? 4.475 4.378 -0.803 1.00 75.12 127 VAL A CA 1
ATOM 1041 C C . VAL A 1 127 ? 4.889 4.540 -2.258 1.00 75.12 127 VAL A C 1
ATOM 1043 O O . VAL A 1 127 ? 4.055 4.445 -3.152 1.00 75.12 127 VAL A O 1
ATOM 1046 N N . ASP A 1 128 ? 6.187 4.745 -2.460 1.00 73.31 128 ASP A N 1
ATOM 1047 C CA . ASP A 1 128 ? 6.863 4.582 -3.741 1.00 73.31 128 ASP A CA 1
ATOM 1048 C C . ASP A 1 128 ? 7.611 3.244 -3.705 1.00 73.31 128 ASP A C 1
ATOM 1050 O O . ASP A 1 128 ? 8.551 3.078 -2.921 1.00 73.31 128 ASP A O 1
ATOM 1054 N N . LEU A 1 129 ? 7.133 2.277 -4.492 1.00 66.88 129 LEU A N 1
ATOM 1055 C CA . LEU A 1 129 ? 7.689 0.924 -4.537 1.00 66.88 129 LEU A CA 1
ATOM 1056 C C . LEU A 1 129 ? 9.075 0.885 -5.196 1.00 66.88 129 LEU A C 1
ATOM 1058 O O . LEU A 1 129 ? 9.829 -0.044 -4.921 1.00 66.88 129 LEU A O 1
ATOM 1062 N N . ASP A 1 130 ? 9.444 1.896 -5.989 1.00 62.06 130 ASP A N 1
ATOM 1063 C CA . ASP A 1 130 ? 10.742 1.938 -6.674 1.00 62.06 130 ASP A CA 1
ATOM 1064 C C . ASP A 1 130 ? 11.905 2.282 -5.730 1.00 62.06 130 ASP A C 1
ATOM 1066 O O . ASP A 1 130 ? 13.064 2.045 -6.061 1.00 62.06 130 ASP A O 1
ATOM 1070 N N . ASN A 1 131 ? 11.615 2.828 -4.545 1.00 60.25 131 ASN A N 1
ATOM 1071 C CA . ASN A 1 131 ? 12.630 3.153 -3.535 1.00 60.25 131 ASN A CA 1
ATOM 1072 C C . ASN A 1 131 ? 12.946 1.981 -2.591 1.00 60.25 131 ASN A C 1
ATOM 1074 O O . ASN A 1 131 ? 13.726 2.144 -1.649 1.00 60.25 131 ASN A O 1
ATOM 1078 N N . ILE A 1 132 ? 12.316 0.823 -2.799 1.00 57.19 132 ILE A N 1
ATOM 1079 C CA . ILE A 1 132 ? 12.513 -0.374 -1.983 1.00 57.19 132 ILE A CA 1
ATOM 1080 C C . ILE A 1 132 ? 13.589 -1.229 -2.666 1.00 57.19 132 ILE A C 1
ATOM 1082 O O . ILE A 1 132 ? 13.377 -1.699 -3.782 1.00 57.19 132 ILE A O 1
ATOM 1086 N N . VAL A 1 133 ? 14.741 -1.390 -2.002 1.00 49.41 133 VAL A N 1
ATOM 1087 C CA . VAL A 1 133 ? 15.906 -2.167 -2.474 1.00 49.41 133 VAL A CA 1
ATOM 1088 C C . VAL A 1 133 ? 15.913 -3.555 -1.849 1.00 49.41 133 VAL A C 1
ATOM 1090 O O . VAL A 1 133 ? 15.699 -3.637 -0.618 1.00 49.41 133 VAL A O 1
#

Sequence (133 aa):
FDTTKNFINPYATYLASIFFFMDKDYRKAADLFREVAIIYPKNKTIKKEAKIFKEYATKIKVKKAKKYVFVVYENGFGVVKDEFALTLPFIVDKKIISTNIALQTLKKREASFANLNINGQNTNDFVDLDNIV

pLDDT: mean 82.83, std 12.02, range [49.41, 96.19]

Foldseek 3Di:
DQVVLQADQLVVLQVVLVVCVVVLVLQSSLVSLVVLCVNQVPDPVSVVVNVVSVVSNPDPDPVDDDDDDDDDDDWADDWDKDKDKDWDWDQDPNDIDIDIDIDIDTDGDDTDDPFDQDPNDTDDDRDDPVSHD

Secondary structure (DSSP, 8-state):
--GGGGTS-HHHHHHHHHHHHHTT-HHHHHHHHHHHHHH-TT-HHHHHHHHHHHHHHH-SS-TT---------------EEEEEEEEEEEEETTEEEEEEEEEEEEEPPPPS-S--EETTEE------GGG--

Radius of gyration: 23.96 Å; chains: 1; bounding box: 64×26×71 Å